Protein AF-A0A6P7HFF3-F1 (afdb_monomer_lite)

InterPro domains:
  IPR008906 HAT, C-terminal dimerisation domain [PF05699] (74-112)

Organism: NCBI:txid50390

Structure (mmCIF, N/CA/C/O backbone):
data_AF-A0A6P7HFF3-F1
#
_entry.id   AF-A0A6P7HFF3-F1
#
loop_
_atom_site.group_PDB
_atom_site.id
_atom_site.type_symbol
_atom_site.label_atom_id
_atom_site.label_alt_id
_atom_site.label_comp_id
_atom_site.label_asym_id
_atom_site.label_entity_id
_atom_site.label_seq_id
_atom_site.pdbx_PDB_ins_code
_atom_site.Cartn_x
_atom_site.Cartn_y
_atom_site.Cartn_z
_atom_site.occupancy
_atom_site.B_iso_or_equiv
_atom_site.auth_seq_id
_atom_site.auth_comp_id
_atom_site.auth_asym_id
_atom_site.auth_atom_id
_atom_site.pdbx_PDB_model_num
ATOM 1 N N . MET A 1 1 ? 31.434 -1.891 -22.980 1.00 68.31 1 MET A N 1
ATOM 2 C CA . MET A 1 1 ? 30.093 -1.485 -23.469 1.00 68.31 1 MET A CA 1
ATOM 3 C C . MET A 1 1 ? 28.985 -2.320 -22.825 1.00 68.31 1 MET A C 1
ATOM 5 O O . MET A 1 1 ? 28.133 -1.735 -22.173 1.00 68.31 1 MET A O 1
ATOM 9 N N . LEU A 1 2 ? 29.035 -3.657 -22.905 1.00 82.25 2 LEU A N 1
ATOM 10 C CA . LEU A 1 2 ? 28.043 -4.549 -22.275 1.00 82.25 2 LEU A CA 1
ATOM 11 C C . LEU A 1 2 ? 27.998 -4.462 -20.739 1.00 82.25 2 LEU A C 1
ATOM 13 O O . LEU A 1 2 ? 26.921 -4.491 -20.161 1.00 82.25 2 LEU A O 1
ATOM 17 N N . THR A 1 3 ? 29.139 -4.279 -20.072 1.00 87.94 3 THR A N 1
ATOM 18 C CA . THR A 1 3 ? 29.212 -4.081 -18.611 1.00 87.94 3 THR A CA 1
ATOM 19 C C . THR A 1 3 ? 28.518 -2.806 -18.142 1.00 87.94 3 THR A C 1
ATOM 21 O O . THR A 1 3 ? 27.825 -2.836 -17.133 1.00 87.94 3 THR A O 1
ATOM 24 N N . ARG A 1 4 ? 28.646 -1.706 -18.897 1.00 89.94 4 ARG A N 1
ATOM 25 C CA . ARG A 1 4 ? 27.924 -0.457 -18.611 1.00 89.94 4 ARG A CA 1
ATOM 26 C C . ARG A 1 4 ? 26.422 -0.652 -18.787 1.00 89.94 4 ARG A C 1
ATOM 28 O O . ARG A 1 4 ? 25.665 -0.273 -17.912 1.00 89.94 4 ARG A O 1
ATOM 35 N N . LEU A 1 5 ? 26.005 -1.278 -19.889 1.00 85.56 5 LEU A N 1
ATOM 36 C CA . LEU A 1 5 ? 24.590 -1.546 -20.148 1.00 85.56 5 LEU A CA 1
ATOM 37 C C . LEU A 1 5 ? 23.974 -2.440 -19.063 1.00 85.56 5 LEU A C 1
ATOM 39 O O . LEU A 1 5 ? 22.891 -2.143 -18.580 1.00 85.56 5 LEU A O 1
ATOM 43 N N . ARG A 1 6 ? 24.680 -3.494 -18.643 1.00 83.50 6 ARG A N 1
ATOM 44 C CA . ARG A 1 6 ? 24.253 -4.352 -17.534 1.00 83.50 6 ARG A CA 1
ATOM 45 C C . ARG A 1 6 ? 24.104 -3.564 -16.232 1.00 83.50 6 ARG A C 1
ATOM 47 O O . ARG A 1 6 ? 23.065 -3.660 -15.602 1.00 83.50 6 ARG A O 1
ATOM 54 N N . HIS A 1 7 ? 25.096 -2.750 -15.873 1.00 87.75 7 HIS A N 1
ATOM 55 C CA . HIS A 1 7 ? 25.019 -1.910 -14.678 1.00 87.75 7 HIS A CA 1
ATOM 56 C C . HIS A 1 7 ? 23.833 -0.932 -14.723 1.00 87.75 7 HIS A C 1
ATOM 58 O O . HIS A 1 7 ? 23.145 -0.759 -13.723 1.00 87.75 7 HIS A O 1
ATOM 64 N N . GLU A 1 8 ? 23.554 -0.336 -15.884 1.00 87.38 8 GLU A N 1
ATOM 65 C CA . GLU A 1 8 ? 22.375 0.515 -16.082 1.00 87.38 8 GLU A CA 1
ATOM 66 C C . GLU A 1 8 ? 21.074 -0.271 -15.878 1.00 87.38 8 GLU A C 1
ATOM 68 O O . GLU A 1 8 ? 20.189 0.205 -15.183 1.00 87.38 8 GLU A O 1
ATOM 73 N N . PHE A 1 9 ? 20.948 -1.491 -16.410 1.00 80.44 9 PHE A N 1
ATOM 74 C CA . PHE A 1 9 ? 19.768 -2.331 -16.161 1.00 80.44 9 PHE A CA 1
ATOM 75 C C . PHE A 1 9 ? 19.624 -2.729 -14.686 1.00 80.44 9 PHE A C 1
ATOM 77 O O . PHE A 1 9 ? 18.517 -2.674 -14.155 1.00 80.44 9 PHE A O 1
ATOM 84 N N . ASP A 1 10 ? 20.731 -3.069 -14.024 1.00 79.50 10 ASP A N 1
ATOM 85 C CA . ASP A 1 10 ? 20.742 -3.474 -12.615 1.00 79.50 10 ASP A CA 1
ATOM 86 C C . ASP A 1 10 ? 20.371 -2.301 -11.681 1.00 79.50 10 ASP A C 1
ATOM 88 O O . ASP A 1 10 ? 19.753 -2.499 -10.636 1.00 79.50 10 ASP A O 1
ATOM 92 N N . THR A 1 11 ? 20.721 -1.063 -12.046 1.00 85.06 11 THR A N 1
ATOM 93 C CA . THR A 1 11 ? 20.518 0.124 -11.193 1.00 85.06 11 THR A CA 1
ATOM 94 C C . THR A 1 11 ? 19.254 0.910 -11.517 1.00 85.06 11 THR A C 1
ATOM 96 O O . THR A 1 11 ? 18.599 1.404 -10.598 1.00 85.06 11 THR A O 1
ATOM 99 N N . ARG A 1 12 ? 18.858 0.997 -12.792 1.00 80.69 12 ARG A N 1
ATOM 100 C CA . ARG A 1 12 ? 17.727 1.820 -13.256 1.00 80.69 12 ARG A CA 1
ATOM 101 C C . ARG A 1 12 ? 16.389 1.430 -12.636 1.00 80.69 12 ARG A C 1
ATOM 103 O O . ARG A 1 12 ? 15.501 2.267 -12.535 1.00 80.69 12 ARG A O 1
ATOM 110 N N . PHE A 1 13 ? 16.247 0.173 -12.230 1.00 75.62 13 PHE A N 1
ATOM 111 C CA . PHE A 1 13 ? 15.020 -0.371 -11.648 1.00 75.62 13 PHE A CA 1
ATOM 112 C C . PHE A 1 13 ? 15.128 -0.633 -10.147 1.00 75.62 13 PHE A C 1
ATOM 114 O O . PHE A 1 13 ? 14.196 -1.156 -9.544 1.00 75.62 13 PHE A O 1
ATOM 121 N N . SER A 1 14 ? 16.239 -0.232 -9.525 1.00 82.12 14 SER A N 1
ATOM 122 C CA . SER A 1 14 ? 16.457 -0.419 -8.088 1.00 82.12 14 SER A CA 1
ATOM 123 C C . SER A 1 14 ? 15.425 0.310 -7.221 1.00 82.12 14 SER A C 1
ATOM 125 O O . SER A 1 14 ? 15.170 -0.107 -6.093 1.00 82.12 14 SER A O 1
ATOM 127 N N . ASP A 1 15 ? 14.776 1.348 -7.755 1.00 81.94 15 ASP A N 1
ATOM 128 C CA . ASP A 1 15 ? 13.689 2.056 -7.081 1.00 81.94 15 ASP A CA 1
ATOM 129 C C . ASP A 1 15 ? 12.430 1.194 -6.901 1.00 81.94 15 ASP A C 1
ATOM 131 O O . ASP A 1 15 ? 11.682 1.420 -5.951 1.00 81.94 15 ASP A O 1
ATOM 135 N N . PHE A 1 16 ? 12.218 0.158 -7.726 1.00 84.00 16 PHE A N 1
ATOM 136 C CA . PHE A 1 16 ? 11.103 -0.775 -7.531 1.00 84.00 16 PHE A CA 1
ATOM 137 C C . PHE A 1 16 ? 11.230 -1.565 -6.227 1.00 84.00 16 PHE A C 1
ATOM 139 O O . PHE A 1 16 ? 10.224 -1.815 -5.567 1.00 84.00 16 PHE A O 1
ATOM 146 N N . ASN A 1 17 ? 12.462 -1.847 -5.792 1.00 86.25 17 ASN A N 1
ATOM 147 C CA . ASN A 1 17 ? 12.713 -2.500 -4.507 1.00 86.25 17 ASN A CA 1
ATOM 148 C C . ASN A 1 17 ? 12.198 -1.651 -3.332 1.00 86.25 17 ASN A C 1
ATOM 150 O O . ASN A 1 17 ? 11.820 -2.188 -2.297 1.00 86.25 17 ASN A O 1
ATOM 154 N N . LYS A 1 18 ? 12.154 -0.317 -3.482 1.00 88.88 18 LYS A N 1
ATOM 155 C CA . LYS A 1 18 ? 11.681 0.599 -2.430 1.00 88.88 18 LYS A CA 1
ATOM 156 C C . LYS A 1 18 ? 10.160 0.601 -2.287 1.00 88.88 18 LYS A C 1
ATOM 158 O O . LYS A 1 18 ? 9.664 0.973 -1.231 1.00 88.88 18 LYS A O 1
ATOM 163 N N . ILE A 1 19 ? 9.428 0.214 -3.335 1.00 91.94 19 ILE A N 1
ATOM 164 C CA . ILE A 1 19 ? 7.958 0.217 -3.349 1.00 91.94 19 ILE A CA 1
ATOM 165 C C . ILE A 1 19 ? 7.352 -1.187 -3.316 1.00 91.94 19 ILE A C 1
ATOM 167 O O . ILE A 1 19 ? 6.131 -1.306 -3.282 1.00 91.94 19 ILE A O 1
ATOM 171 N N . GLU A 1 20 ? 8.172 -2.242 -3.321 1.00 92.25 20 GLU A N 1
ATOM 172 C CA . GLU A 1 20 ? 7.712 -3.633 -3.364 1.00 92.25 20 GLU A CA 1
ATOM 173 C C . GLU A 1 20 ? 6.767 -3.962 -2.202 1.00 92.25 20 GLU A C 1
ATOM 175 O O . GLU A 1 20 ? 5.661 -4.447 -2.436 1.00 92.25 20 GLU A O 1
ATOM 180 N N . ALA A 1 21 ? 7.150 -3.631 -0.965 1.00 94.94 21 ALA A N 1
ATOM 181 C CA . ALA A 1 21 ? 6.309 -3.854 0.213 1.00 94.94 21 ALA A CA 1
ATOM 182 C C . ALA A 1 21 ? 4.963 -3.115 0.105 1.00 94.94 21 ALA A C 1
ATOM 184 O O . ALA A 1 21 ? 3.903 -3.683 0.372 1.00 94.94 21 ALA A O 1
ATOM 185 N N . THR A 1 22 ? 4.988 -1.869 -0.374 1.00 96.12 22 THR A N 1
ATOM 186 C CA . THR A 1 22 ? 3.783 -1.072 -0.624 1.00 96.12 22 THR A CA 1
ATOM 187 C C . THR A 1 22 ? 2.908 -1.693 -1.713 1.00 96.12 22 THR A C 1
ATOM 189 O O . THR A 1 22 ? 1.690 -1.747 -1.568 1.00 96.12 22 THR A O 1
ATOM 192 N N . ALA A 1 23 ? 3.502 -2.203 -2.793 1.00 94.75 23 ALA A N 1
ATOM 193 C CA . ALA A 1 23 ? 2.775 -2.865 -3.873 1.00 94.75 23 ALA A CA 1
ATOM 194 C C . ALA A 1 23 ? 2.146 -4.192 -3.420 1.00 94.75 23 ALA A C 1
ATOM 196 O O . ALA A 1 23 ? 1.002 -4.484 -3.777 1.00 94.75 23 ALA A O 1
ATOM 197 N N . GLN A 1 24 ? 2.857 -4.968 -2.596 1.00 95.12 24 GLN A N 1
ATOM 198 C CA . GLN A 1 24 ? 2.331 -6.182 -1.969 1.00 95.12 24 GLN A CA 1
ATOM 199 C C . GLN A 1 24 ? 1.14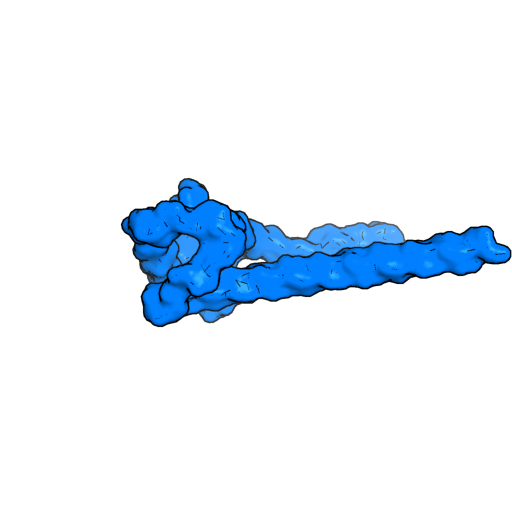2 -5.855 -1.066 1.00 95.12 24 GLN A C 1
ATOM 201 O O . GLN A 1 24 ? 0.100 -6.491 -1.194 1.00 95.12 24 GLN A O 1
ATOM 206 N N . PHE A 1 25 ? 1.247 -4.811 -0.240 1.00 96.75 25 PHE A N 1
ATOM 207 C CA . PHE A 1 25 ? 0.134 -4.337 0.579 1.00 96.75 25 PHE A CA 1
ATOM 208 C C . PHE A 1 25 ? -1.065 -3.883 -0.267 1.00 96.75 25 PHE A C 1
ATOM 210 O O . PHE A 1 25 ? -2.195 -4.270 0.010 1.00 96.75 25 PHE A O 1
ATOM 217 N N . VAL A 1 26 ? -0.843 -3.116 -1.339 1.00 96.56 26 VAL A N 1
ATOM 218 C CA . VAL A 1 26 ? -1.923 -2.682 -2.244 1.00 96.56 26 VAL A CA 1
ATOM 219 C C . VAL A 1 26 ? -2.606 -3.874 -2.920 1.00 96.56 26 VAL A C 1
ATOM 221 O O . VAL A 1 26 ? -3.821 -3.852 -3.112 1.00 96.56 26 VAL A O 1
ATOM 224 N N . SER A 1 27 ? -1.852 -4.925 -3.238 1.00 94.56 27 SER A N 1
ATOM 225 C CA . SER A 1 27 ? -2.381 -6.152 -3.846 1.00 94.56 27 SER A CA 1
ATOM 226 C C . SER A 1 27 ? -3.090 -7.055 -2.830 1.00 94.56 27 SER A C 1
ATOM 228 O O . SER A 1 27 ? -4.071 -7.714 -3.166 1.00 94.56 27 SER A O 1
ATOM 230 N N . TYR A 1 28 ? -2.617 -7.066 -1.580 1.00 95.88 28 TYR A N 1
ATOM 231 C CA . TYR A 1 28 ? -3.110 -7.913 -0.494 1.00 95.88 28 TYR A CA 1
ATOM 232 C C . TYR A 1 28 ? -3.295 -7.096 0.800 1.00 95.88 28 TYR A C 1
ATOM 234 O O . TYR A 1 28 ? -2.534 -7.263 1.755 1.00 95.88 28 TYR A O 1
ATOM 242 N N . PRO A 1 29 ? -4.341 -6.251 0.894 1.00 96.00 29 PRO A N 1
ATOM 243 C CA . PRO A 1 29 ? -4.480 -5.241 1.957 1.00 96.00 29 PRO A CA 1
ATOM 244 C C . PRO A 1 29 ? -4.591 -5.793 3.382 1.00 96.00 29 PRO A C 1
ATOM 246 O O . PRO A 1 29 ? -4.439 -5.045 4.339 1.00 96.00 29 PRO A O 1
ATOM 249 N N . TYR A 1 30 ? -4.858 -7.095 3.524 1.00 96.12 30 TYR A N 1
ATOM 250 C CA . TYR A 1 30 ? -5.007 -7.806 4.799 1.00 96.12 30 TYR A CA 1
ATOM 251 C C . TYR A 1 30 ? -3.948 -8.901 5.007 1.00 96.12 30 TYR A C 1
ATOM 253 O O . TYR A 1 30 ? -4.153 -9.808 5.817 1.00 96.12 30 TYR A O 1
ATOM 261 N N . MET A 1 31 ? -2.831 -8.857 4.271 1.00 93.88 31 MET A N 1
ATOM 262 C CA . MET A 1 31 ? -1.690 -9.726 4.566 1.00 93.88 31 MET A CA 1
ATOM 263 C C . MET A 1 31 ? -1.122 -9.416 5.963 1.00 93.88 31 MET A C 1
ATOM 265 O O . MET A 1 31 ? -1.161 -8.256 6.383 1.00 93.88 31 MET A O 1
ATOM 269 N N . PRO A 1 32 ? -0.57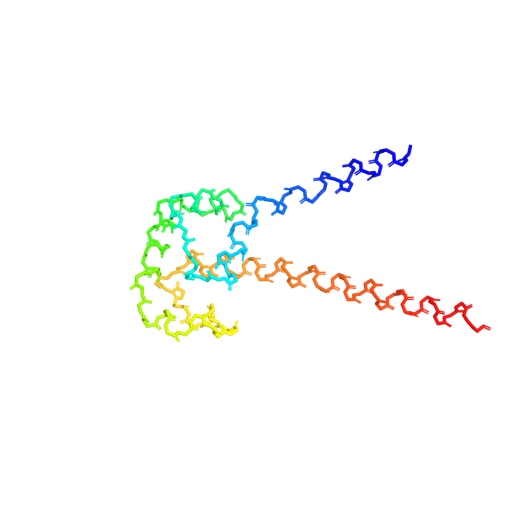7 -10.412 6.687 1.00 93.12 32 PRO A N 1
ATOM 270 C CA . PRO A 1 32 ? 0.171 -10.152 7.911 1.00 93.12 32 PRO A CA 1
ATOM 271 C C . PRO A 1 32 ? 1.326 -9.190 7.628 1.00 93.12 32 PRO A C 1
ATOM 273 O O . PRO A 1 32 ? 2.121 -9.427 6.719 1.00 93.12 32 PRO A O 1
ATOM 276 N N . LEU A 1 33 ? 1.404 -8.106 8.395 1.00 93.44 33 LEU A N 1
ATOM 277 C CA . LEU A 1 33 ? 2.407 -7.063 8.222 1.00 93.44 33 LEU A CA 1
ATOM 278 C C . LEU A 1 33 ? 2.683 -6.341 9.539 1.00 93.44 33 LEU A C 1
ATOM 280 O O . LEU A 1 33 ? 1.874 -6.391 10.466 1.00 93.44 33 LEU A O 1
ATOM 284 N N . ASP A 1 34 ? 3.812 -5.642 9.578 1.00 96.38 34 ASP A N 1
ATOM 285 C CA . ASP A 1 34 ? 4.140 -4.672 10.616 1.00 96.38 34 ASP A CA 1
ATOM 286 C C . ASP A 1 34 ? 3.805 -3.258 10.119 1.00 96.38 34 ASP A C 1
ATOM 288 O O . ASP A 1 34 ? 4.311 -2.818 9.081 1.00 96.38 34 ASP A O 1
ATOM 292 N N . ALA A 1 35 ? 2.901 -2.571 10.824 1.00 96.50 35 ALA A N 1
ATOM 293 C CA . ALA A 1 35 ? 2.377 -1.278 10.385 1.00 96.50 35 ALA A CA 1
ATOM 294 C C . ALA A 1 35 ? 3.455 -0.189 10.417 1.00 96.50 35 ALA A C 1
ATOM 296 O O . ALA A 1 35 ? 3.521 0.625 9.492 1.00 96.50 35 ALA A O 1
ATOM 297 N N . GLU A 1 36 ? 4.331 -0.225 11.426 1.00 96.69 36 GLU A N 1
ATOM 298 C CA . GLU A 1 36 ? 5.466 0.685 11.533 1.00 96.69 36 GLU A CA 1
ATOM 299 C C . GLU A 1 36 ? 6.372 0.511 10.311 1.00 96.69 36 GLU A C 1
ATOM 301 O O . GLU A 1 36 ? 6.548 1.462 9.551 1.00 96.69 36 GLU A O 1
ATOM 306 N N . SER A 1 37 ? 6.865 -0.705 10.053 1.00 96.12 37 SER A N 1
ATOM 307 C CA . SER A 1 37 ? 7.736 -1.019 8.912 1.00 96.12 37 SER A CA 1
ATOM 308 C C . SER A 1 37 ? 7.119 -0.608 7.576 1.00 96.12 37 SER A C 1
ATOM 310 O O . SER A 1 37 ? 7.782 0.046 6.768 1.00 96.12 37 SER A O 1
ATOM 312 N N . LEU A 1 38 ? 5.841 -0.930 7.342 1.00 96.88 38 LEU A N 1
ATOM 313 C CA . LEU A 1 38 ? 5.155 -0.557 6.104 1.00 96.88 38 LEU A CA 1
ATOM 314 C C . LEU A 1 38 ? 5.053 0.968 5.955 1.00 96.88 38 LEU A C 1
ATOM 316 O O . LEU A 1 38 ? 5.347 1.494 4.880 1.00 96.88 38 LEU A O 1
ATOM 320 N N . SER A 1 39 ? 4.708 1.692 7.023 1.00 97.25 39 SER A N 1
ATOM 321 C CA . SER A 1 39 ? 4.637 3.158 6.989 1.00 97.25 39 SER A CA 1
ATOM 322 C C . SER A 1 39 ? 5.982 3.800 6.609 1.00 97.25 39 SER A C 1
ATOM 324 O O . SER A 1 39 ? 5.999 4.778 5.861 1.00 97.25 39 SER A O 1
ATOM 326 N N . GLN A 1 40 ? 7.116 3.197 7.000 1.00 95.56 40 GLN A N 1
ATOM 327 C CA . GLN A 1 40 ? 8.455 3.652 6.592 1.00 95.56 40 GLN A CA 1
ATOM 328 C C . GLN A 1 40 ? 8.673 3.525 5.079 1.00 95.56 40 GLN A C 1
ATOM 330 O O . GLN A 1 40 ? 9.266 4.405 4.454 1.00 95.56 40 GLN A O 1
ATOM 335 N N . THR A 1 41 ? 8.187 2.432 4.480 1.00 94.81 41 THR A N 1
ATOM 336 C CA . THR A 1 41 ? 8.302 2.197 3.030 1.00 94.81 41 THR A CA 1
ATOM 337 C C . THR A 1 41 ? 7.386 3.104 2.205 1.00 94.81 41 THR A C 1
ATOM 339 O O . THR A 1 41 ? 7.651 3.340 1.028 1.00 94.81 41 THR A O 1
ATOM 342 N N . ILE A 1 42 ? 6.329 3.653 2.815 1.00 96.56 42 ILE A N 1
ATOM 343 C CA . ILE A 1 42 ? 5.389 4.575 2.164 1.00 96.56 42 ILE A CA 1
ATOM 344 C C . ILE A 1 42 ? 5.877 6.031 2.244 1.00 96.56 42 ILE A C 1
ATOM 346 O O . ILE A 1 42 ? 5.742 6.776 1.275 1.00 96.56 42 ILE A O 1
ATOM 350 N N . GLU A 1 43 ? 6.480 6.432 3.362 1.00 95.50 43 GLU A N 1
ATOM 351 C CA . GLU A 1 43 ? 6.846 7.821 3.669 1.00 95.50 43 GLU A CA 1
ATOM 352 C C . GLU A 1 43 ? 7.594 8.532 2.527 1.00 95.50 43 GLU A C 1
ATOM 354 O O . GLU A 1 43 ? 7.087 9.490 1.941 1.00 95.50 43 GLU A O 1
ATOM 359 N N . GLN A 1 44 ? 8.786 8.049 2.165 1.00 92.56 44 GLN A N 1
ATOM 360 C CA . GLN A 1 44 ? 9.633 8.726 1.176 1.00 92.56 44 GLN A CA 1
ATOM 361 C C . GLN A 1 44 ? 9.103 8.610 -0.264 1.00 92.56 44 GLN A C 1
ATOM 363 O O . GLN A 1 44 ? 8.994 9.645 -0.927 1.00 92.56 44 GLN A O 1
ATOM 368 N N . PRO A 1 45 ? 8.736 7.418 -0.784 1.00 91.88 45 PRO A N 1
ATOM 369 C CA . PRO A 1 45 ? 8.328 7.297 -2.185 1.00 91.88 45 PRO A CA 1
ATOM 370 C C . PRO A 1 45 ? 6.996 7.989 -2.495 1.00 91.88 45 PRO A C 1
ATOM 372 O O . PRO A 1 45 ? 6.756 8.359 -3.644 1.00 91.88 45 PRO A O 1
ATOM 375 N N . PHE A 1 46 ? 6.131 8.171 -1.491 1.00 94.25 46 PHE A N 1
ATOM 376 C CA . PHE A 1 46 ? 4.796 8.739 -1.681 1.00 94.25 46 PHE A CA 1
ATOM 377 C C . PHE A 1 46 ? 4.627 10.132 -1.064 1.00 94.25 46 PHE A C 1
ATOM 379 O O . PHE A 1 46 ? 3.632 10.782 -1.389 1.00 94.25 46 PHE A O 1
ATOM 386 N N . SER A 1 47 ? 5.610 10.613 -0.288 1.00 95.69 47 SER A N 1
ATOM 387 C CA . SER A 1 47 ? 5.577 11.894 0.438 1.00 95.69 47 SER A CA 1
ATO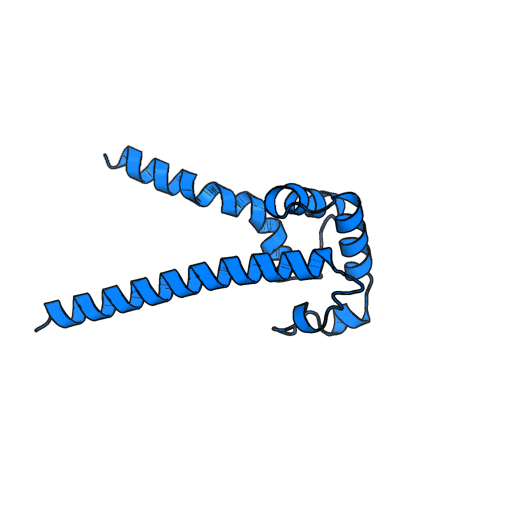M 388 C C . SER A 1 47 ? 4.401 11.989 1.415 1.00 95.69 47 SER A C 1
ATOM 390 O O . SER A 1 47 ? 3.707 13.001 1.462 1.00 95.69 47 SER A O 1
ATOM 392 N N . GLU A 1 48 ? 4.168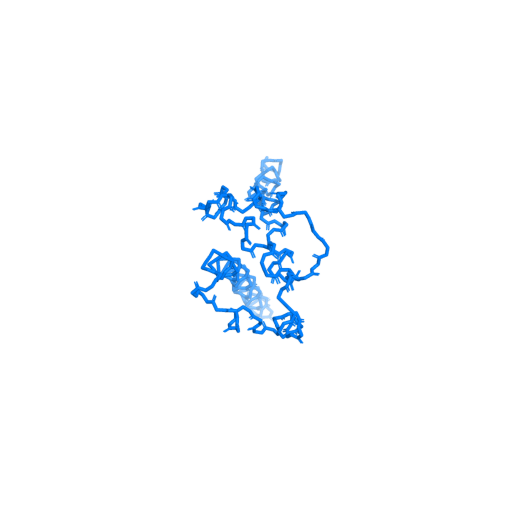 10.912 2.165 1.00 96.94 48 GLU A N 1
ATOM 393 C CA . GLU A 1 48 ? 3.061 10.791 3.121 1.00 96.94 48 GLU A CA 1
ATOM 394 C C . GLU A 1 48 ? 3.585 10.806 4.567 1.00 96.94 48 GLU A C 1
ATOM 396 O O . GLU A 1 48 ? 4.714 10.397 4.842 1.00 96.94 48 GLU A O 1
ATOM 401 N N . SER A 1 49 ? 2.759 11.269 5.507 1.00 97.56 49 SER A N 1
ATOM 402 C CA . SER A 1 49 ? 3.105 11.336 6.933 1.00 97.56 49 SER A CA 1
ATOM 403 C C . SER A 1 49 ? 3.185 9.934 7.540 1.00 97.56 49 SER A C 1
ATOM 405 O O . SER A 1 49 ? 2.194 9.201 7.535 1.00 97.56 49 SER A O 1
ATOM 407 N N . ARG A 1 50 ? 4.344 9.547 8.094 1.00 97.31 50 ARG A N 1
ATOM 408 C CA . ARG A 1 50 ? 4.535 8.211 8.686 1.00 97.31 50 ARG A CA 1
ATOM 409 C C . ARG A 1 50 ? 3.520 7.902 9.805 1.00 97.31 50 ARG A C 1
ATOM 411 O O . ARG A 1 50 ? 2.852 6.876 9.685 1.00 97.31 50 ARG A O 1
ATOM 418 N N . PRO A 1 51 ? 3.327 8.750 10.840 1.00 97.94 51 PRO A N 1
ATOM 419 C CA . PRO A 1 51 ? 2.396 8.433 11.928 1.00 97.94 51 PRO A CA 1
ATOM 420 C C . PRO A 1 51 ? 0.938 8.318 11.466 1.00 97.94 51 PRO A C 1
ATOM 422 O O . PRO A 1 51 ? 0.195 7.461 11.937 1.00 97.94 51 PRO A O 1
ATOM 425 N N . GLU A 1 52 ? 0.519 9.165 10.522 1.00 98.31 52 GLU A N 1
ATOM 426 C CA . GLU A 1 52 ? -0.838 9.120 9.961 1.00 98.31 52 GLU A CA 1
ATOM 427 C C . GLU A 1 52 ? -1.035 7.874 9.091 1.00 98.31 52 GLU A C 1
ATOM 429 O O . GLU A 1 52 ? -2.075 7.221 9.168 1.00 98.31 52 GLU A O 1
ATOM 434 N N . THR A 1 53 ? -0.011 7.501 8.319 1.00 98.38 53 THR A N 1
ATOM 435 C CA . THR A 1 53 ? -0.011 6.277 7.510 1.00 98.38 53 THR A CA 1
ATOM 436 C C . THR A 1 53 ? -0.137 5.041 8.395 1.00 98.38 53 THR A C 1
ATOM 438 O O . THR A 1 53 ? -0.971 4.180 8.127 1.00 98.38 53 THR A O 1
ATOM 441 N N . GLU A 1 54 ? 0.657 4.948 9.466 1.00 98.31 54 GLU A N 1
ATOM 442 C CA . GLU A 1 54 ? 0.595 3.835 10.418 1.00 98.31 54 GLU A CA 1
ATOM 443 C C . GLU A 1 54 ? -0.798 3.721 11.053 1.00 98.31 54 GLU A C 1
ATOM 445 O O . GLU A 1 54 ? -1.381 2.633 11.095 1.00 98.31 54 GLU A O 1
ATOM 450 N N . LEU A 1 55 ? -1.381 4.853 11.463 1.00 98.50 55 LEU A N 1
ATOM 451 C CA . LEU A 1 55 ? -2.734 4.897 12.009 1.00 98.50 55 LEU A CA 1
ATOM 452 C C . LEU A 1 55 ? -3.780 4.406 10.998 1.00 98.50 55 LEU A C 1
ATOM 454 O O . LEU A 1 55 ? -4.658 3.617 11.364 1.00 98.50 55 LEU A O 1
ATOM 458 N N . GLU A 1 56 ? -3.700 4.830 9.732 1.00 98.62 56 GLU A N 1
ATOM 459 C CA . GLU A 1 56 ? -4.594 4.333 8.682 1.00 98.62 56 GLU A CA 1
ATOM 460 C C . GLU A 1 56 ? -4.417 2.827 8.444 1.00 98.62 56 GLU A C 1
ATOM 462 O O . GLU A 1 56 ? -5.423 2.122 8.329 1.00 98.62 56 GLU A O 1
ATOM 467 N N . ILE A 1 57 ? -3.178 2.314 8.421 1.00 98.38 57 ILE A N 1
ATOM 468 C CA . ILE A 1 57 ? -2.882 0.880 8.245 1.00 98.38 57 ILE A CA 1
ATOM 469 C C . ILE A 1 57 ? -3.541 0.072 9.362 1.00 98.38 57 ILE A C 1
ATOM 471 O O . ILE A 1 57 ? -4.299 -0.860 9.085 1.00 98.38 57 ILE A O 1
ATOM 475 N N . VAL A 1 58 ? -3.306 0.445 10.622 1.00 98.06 58 VAL A N 1
ATOM 476 C CA . VAL A 1 58 ? -3.889 -0.245 11.783 1.00 98.06 58 VAL A CA 1
ATOM 477 C C . VAL A 1 58 ? -5.416 -0.164 11.749 1.00 98.06 58 VAL A C 1
ATOM 479 O O . VAL A 1 58 ? -6.102 -1.156 12.008 1.00 98.06 58 VAL A O 1
ATOM 482 N N . THR A 1 59 ? -5.969 0.993 11.383 1.00 98.12 59 THR A N 1
ATOM 483 C CA . THR A 1 59 ? -7.422 1.184 11.280 1.00 98.12 59 THR A CA 1
ATOM 484 C C . THR A 1 59 ? -8.031 0.324 10.169 1.00 98.12 59 THR A C 1
ATOM 486 O O . THR A 1 59 ? -9.117 -0.225 10.349 1.00 98.12 59 THR A O 1
ATOM 4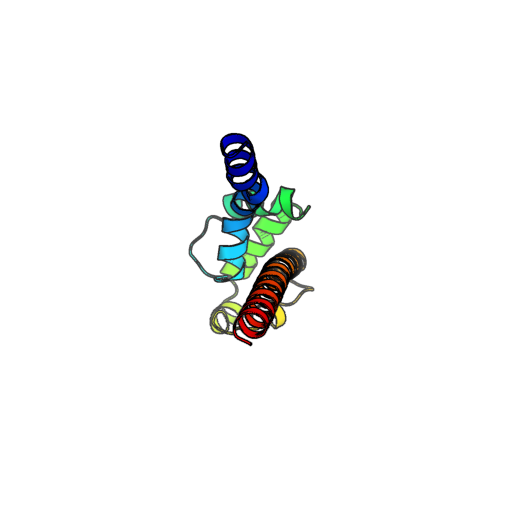89 N N . LEU A 1 60 ? -7.356 0.181 9.024 1.00 98.19 60 LEU A N 1
ATOM 490 C CA . LEU A 1 60 ? -7.804 -0.659 7.910 1.00 98.19 60 LEU A CA 1
ATOM 491 C C . LEU A 1 60 ? -7.747 -2.149 8.277 1.00 98.19 60 LEU A C 1
ATOM 493 O O . LEU A 1 60 ? -8.721 -2.869 8.056 1.00 98.19 60 LEU A O 1
ATOM 497 N N . GLN A 1 61 ? -6.645 -2.597 8.890 1.00 96.56 61 GLN A N 1
ATOM 498 C CA . GLN A 1 61 ? -6.432 -3.990 9.315 1.00 96.56 61 GLN A CA 1
ATOM 499 C C . GLN A 1 61 ? -7.515 -4.484 10.285 1.00 96.56 61 GLN A C 1
ATOM 501 O O . GLN A 1 61 ? -7.897 -5.657 10.253 1.00 96.56 61 GLN A O 1
ATOM 506 N N . ASN A 1 62 ? -8.051 -3.579 11.108 1.00 96.31 62 ASN A N 1
ATOM 507 C CA . ASN A 1 62 ? -9.127 -3.865 12.056 1.00 96.31 62 ASN A CA 1
ATOM 508 C C . ASN A 1 62 ? -10.544 -3.641 11.486 1.00 96.31 62 ASN A C 1
ATOM 510 O O . ASN A 1 62 ? -11.530 -3.934 12.164 1.00 96.31 62 ASN A O 1
ATOM 514 N N . ASP A 1 63 ? -10.687 -3.157 10.247 1.00 97.69 63 ASP A N 1
ATOM 515 C CA . ASP A 1 63 ? -11.993 -2.951 9.614 1.00 97.69 63 ASP A CA 1
ATOM 516 C C . ASP A 1 63 ? -12.529 -4.269 9.026 1.00 97.69 63 ASP A C 1
ATOM 518 O O . ASP A 1 63 ? -12.178 -4.687 7.921 1.00 97.69 63 ASP A O 1
ATOM 522 N N . LEU A 1 64 ? -13.400 -4.946 9.781 1.00 96.31 64 LEU A N 1
ATOM 523 C CA . LEU A 1 64 ? -13.989 -6.230 9.380 1.00 96.31 64 LEU A CA 1
ATOM 524 C C . LEU A 1 64 ? -14.903 -6.121 8.151 1.00 96.31 64 LEU A C 1
ATOM 526 O O . LEU A 1 64 ? -15.029 -7.085 7.393 1.00 96.31 64 LEU A O 1
ATOM 530 N N . CYS A 1 65 ? -15.535 -4.962 7.940 1.00 97.00 65 CYS A N 1
ATOM 531 C CA . CYS A 1 65 ? -16.412 -4.752 6.792 1.00 97.00 65 CYS A CA 1
ATOM 532 C C . CYS A 1 65 ? -15.583 -4.711 5.510 1.00 97.00 65 CYS A C 1
ATOM 534 O O . CYS A 1 65 ? -15.881 -5.436 4.560 1.00 97.00 65 CYS A O 1
ATOM 536 N N . LEU A 1 66 ? -14.498 -3.936 5.509 1.00 97.88 66 LEU A N 1
ATOM 537 C CA . LEU A 1 66 ? -13.560 -3.898 4.389 1.00 97.88 66 LEU A CA 1
ATOM 538 C C . LEU A 1 66 ? -12.838 -5.242 4.206 1.00 97.88 66 LEU A C 1
ATOM 540 O O . LEU A 1 66 ? -12.697 -5.705 3.074 1.00 97.88 66 LEU A O 1
ATOM 544 N N . LYS A 1 67 ? -12.507 -5.951 5.293 1.00 97.25 67 LYS A N 1
ATOM 545 C CA . LYS A 1 67 ? -11.905 -7.293 5.223 1.00 97.25 67 LYS A CA 1
ATOM 546 C C . LYS A 1 67 ? -12.776 -8.293 4.470 1.00 97.25 67 LYS A C 1
ATOM 548 O O . LYS A 1 67 ? -12.260 -9.088 3.688 1.00 97.25 67 LYS A O 1
ATOM 553 N N . SER A 1 68 ? -14.096 -8.228 4.654 1.00 96.94 68 SER A N 1
ATOM 554 C CA . SER A 1 68 ? -15.043 -9.115 3.963 1.00 96.94 68 SER A CA 1
ATOM 555 C C . SER A 1 68 ? -15.042 -8.954 2.435 1.00 96.94 68 SER A C 1
ATOM 557 O O . SER A 1 68 ? -15.443 -9.869 1.718 1.00 96.94 68 SER A O 1
ATOM 559 N N . VAL A 1 69 ? -14.563 -7.812 1.928 1.00 96.94 69 VAL A N 1
ATOM 560 C CA . VAL A 1 69 ? -14.500 -7.492 0.495 1.00 96.94 69 VAL A CA 1
ATOM 561 C C . VAL A 1 69 ? -13.069 -7.382 -0.039 1.00 96.94 69 VAL A C 1
ATOM 563 O O . VAL A 1 69 ? -12.887 -6.984 -1.187 1.00 96.94 69 VAL A O 1
ATOM 566 N N . ALA A 1 70 ? -12.062 -7.773 0.748 1.00 94.62 70 ALA A N 1
ATOM 567 C CA . ALA A 1 70 ? -10.642 -7.665 0.397 1.00 94.62 70 ALA A CA 1
ATOM 568 C C . ALA A 1 70 ? -10.251 -8.406 -0.893 1.00 94.62 70 ALA A C 1
ATOM 570 O O . ALA A 1 70 ? -9.310 -8.007 -1.566 1.00 94.62 70 ALA A O 1
ATOM 571 N N . GLY A 1 71 ? -10.976 -9.472 -1.247 1.00 92.81 71 GLY A N 1
ATOM 572 C CA . GLY A 1 71 ? -10.732 -10.249 -2.467 1.00 92.81 71 GLY A CA 1
ATOM 573 C C . GLY A 1 71 ? -11.326 -9.648 -3.744 1.00 92.81 71 GLY A C 1
ATOM 574 O O . GLY A 1 71 ? -11.224 -10.267 -4.799 1.00 92.81 71 GLY A O 1
ATOM 575 N N . LYS A 1 72 ? -11.998 -8.492 -3.675 1.00 94.56 72 LYS A N 1
ATOM 576 C CA . LYS A 1 72 ? -12.552 -7.841 -4.868 1.00 94.56 72 LYS A CA 1
ATOM 577 C C . LYS A 1 72 ? -11.461 -7.077 -5.611 1.00 94.56 72 LYS A C 1
ATOM 579 O O . LYS A 1 72 ? -10.757 -6.274 -5.010 1.00 94.56 72 LYS A O 1
ATOM 584 N N . GLU A 1 73 ? -11.404 -7.237 -6.932 1.00 90.19 73 GLU A N 1
ATOM 585 C CA . GLU A 1 73 ? -10.439 -6.531 -7.795 1.00 90.19 73 GLU A CA 1
ATOM 586 C C . GLU A 1 73 ? -10.516 -5.003 -7.649 1.00 90.19 73 GLU A C 1
ATOM 588 O O . GLU A 1 73 ? -9.510 -4.307 -7.728 1.00 90.19 73 GLU A O 1
ATOM 593 N N . ASN A 1 74 ? -11.708 -4.468 -7.374 1.00 93.25 74 ASN A N 1
ATOM 594 C CA . ASN A 1 74 ? -11.940 -3.043 -7.162 1.00 93.25 74 ASN A CA 1
ATOM 595 C C . ASN A 1 74 ? -11.935 -2.632 -5.678 1.00 93.25 74 ASN A C 1
ATOM 597 O O . ASN A 1 74 ? -12.571 -1.636 -5.331 1.00 93.25 74 ASN A O 1
ATOM 601 N N . PHE A 1 75 ? -11.255 -3.378 -4.797 1.00 97.75 75 PHE A N 1
ATOM 602 C CA . PHE A 1 75 ? -11.215 -3.123 -3.351 1.00 97.75 75 PHE A CA 1
ATOM 603 C C . PHE A 1 75 ? -10.977 -1.644 -3.016 1.00 97.75 75 PHE A C 1
ATOM 605 O O . PHE A 1 75 ? -11.767 -1.040 -2.294 1.00 97.75 75 PHE A O 1
ATOM 612 N N . TRP A 1 76 ? -9.953 -1.027 -3.611 1.00 97.69 76 TRP A N 1
ATOM 613 C CA . TRP A 1 76 ? -9.588 0.368 -3.345 1.00 97.69 76 TRP A CA 1
ATOM 614 C C . TRP A 1 76 ? -10.639 1.394 -3.799 1.00 97.69 76 TRP A C 1
ATOM 616 O O . TRP A 1 76 ? -10.644 2.511 -3.292 1.00 97.69 76 TRP A O 1
ATOM 626 N N . CYS A 1 77 ? -11.575 1.024 -4.682 1.00 96.44 77 CYS A N 1
ATOM 627 C CA . CYS A 1 77 ? -12.737 1.855 -5.020 1.00 96.44 77 CYS A CA 1
ATOM 628 C C . CYS A 1 77 ? -13.838 1.811 -3.946 1.00 96.44 77 CYS A C 1
ATOM 630 O O . CYS A 1 77 ? -14.714 2.673 -3.933 1.00 96.44 77 CYS A O 1
ATOM 632 N N . LEU A 1 78 ? -13.823 0.798 -3.077 1.00 97.00 78 LEU A N 1
ATOM 633 C CA . LEU A 1 78 ? -14.775 0.620 -1.976 1.00 97.00 78 LEU A CA 1
ATOM 634 C C . LEU A 1 78 ? -14.270 1.250 -0.670 1.00 97.00 78 LEU A C 1
ATOM 636 O O . LEU A 1 78 ? -15.062 1.525 0.231 1.00 97.00 78 LEU A O 1
ATOM 640 N N . VAL A 1 79 ? -12.960 1.482 -0.561 1.00 98.06 79 VAL A N 1
ATOM 641 C CA . VAL A 1 79 ? -12.339 2.140 0.591 1.00 98.06 79 VAL A CA 1
ATOM 642 C C . VAL A 1 79 ? -12.671 3.635 0.567 1.00 98.06 79 VAL A C 1
ATOM 644 O O . VAL A 1 79 ? -12.427 4.336 -0.414 1.00 98.06 79 VAL A O 1
ATOM 647 N N . SER A 1 80 ? -13.228 4.150 1.665 1.00 97.69 80 SER A N 1
ATOM 648 C CA . SER A 1 80 ? -13.580 5.570 1.767 1.00 97.69 80 SER A CA 1
ATOM 649 C C . SER A 1 80 ? -12.329 6.446 1.770 1.00 97.69 80 SER A C 1
ATOM 651 O O . SER A 1 80 ? -11.582 6.455 2.746 1.00 97.69 80 SER A O 1
ATOM 653 N N . LYS A 1 81 ? -12.158 7.268 0.729 1.00 97.50 81 LYS A N 1
ATOM 654 C CA . LYS A 1 81 ? -11.087 8.276 0.655 1.00 97.50 81 LYS A CA 1
ATOM 655 C C . LYS A 1 81 ? -11.164 9.323 1.773 1.00 97.50 81 LYS A C 1
ATOM 657 O O . LYS A 1 81 ? -10.160 9.937 2.096 1.00 97.50 81 LYS A O 1
ATOM 662 N N . GLN A 1 82 ? -12.339 9.538 2.367 1.00 97.69 82 GLN A N 1
ATOM 663 C CA . GLN A 1 82 ? -12.469 10.440 3.513 1.00 97.69 82 GLN A CA 1
ATOM 664 C C . GLN A 1 82 ? -11.891 9.819 4.793 1.00 97.69 82 GLN A C 1
ATOM 666 O O . GLN A 1 82 ? -11.340 10.539 5.616 1.00 97.69 82 GLN A O 1
ATOM 671 N N . LYS A 1 83 ? -12.036 8.498 4.963 1.00 97.50 83 LYS A N 1
ATOM 672 C CA . LYS A 1 83 ? -11.561 7.765 6.148 1.00 97.50 83 LYS A CA 1
ATOM 673 C C . LYS A 1 83 ? -10.104 7.310 6.009 1.00 97.50 83 LYS A C 1
ATOM 675 O O . LYS A 1 83 ? -9.410 7.246 7.013 1.00 97.50 83 LYS A O 1
ATOM 680 N N . TYR A 1 84 ? -9.675 7.002 4.786 1.00 98.44 84 TYR A N 1
ATOM 681 C CA . TYR A 1 84 ? -8.336 6.502 4.461 1.00 98.44 84 TYR A CA 1
ATOM 682 C C . TYR A 1 84 ? -7.693 7.305 3.312 1.00 98.44 84 TYR A C 1
ATOM 684 O O . TYR A 1 84 ? -7.429 6.748 2.236 1.00 98.44 84 TYR A O 1
ATOM 692 N N . PRO A 1 85 ? -7.551 8.637 3.448 1.00 98.25 85 PRO A N 1
ATOM 693 C CA . PRO A 1 85 ? -7.022 9.481 2.382 1.00 98.25 85 PRO A CA 1
ATOM 694 C C . PRO A 1 85 ? -5.625 9.060 1.919 1.00 98.25 85 PRO A C 1
ATOM 696 O O . PRO A 1 85 ? -5.382 9.075 0.708 1.00 98.25 85 PRO A O 1
ATOM 699 N N . ILE A 1 86 ? -4.741 8.653 2.835 1.00 98.62 86 ILE A N 1
ATOM 700 C CA . ILE A 1 86 ? -3.365 8.272 2.507 1.00 98.62 86 ILE A CA 1
ATOM 701 C C . ILE A 1 86 ? -3.356 6.941 1.758 1.00 98.62 86 ILE A C 1
ATOM 703 O O . ILE A 1 86 ? -2.831 6.863 0.646 1.00 98.62 86 ILE A O 1
ATOM 707 N N . LEU A 1 87 ? -3.980 5.896 2.308 1.00 98.44 87 LEU A N 1
ATOM 708 C CA . LEU A 1 87 ? -3.917 4.559 1.707 1.00 98.44 87 LEU A CA 1
ATOM 709 C C . LEU A 1 87 ? -4.597 4.503 0.337 1.00 98.44 87 LEU A C 1
ATOM 711 O O . LEU A 1 87 ? -4.074 3.869 -0.579 1.00 98.44 87 LEU A O 1
ATOM 715 N N . VAL A 1 88 ? -5.708 5.224 0.147 1.00 98.31 88 VAL A N 1
ATOM 716 C CA . VAL A 1 88 ? -6.352 5.338 -1.173 1.00 98.31 88 VAL A CA 1
ATOM 717 C C . VAL A 1 88 ? -5.449 6.074 -2.171 1.00 98.31 88 VAL A C 1
ATOM 719 O O . VAL A 1 88 ? -5.378 5.686 -3.342 1.00 98.31 88 VAL A O 1
ATOM 722 N N . ASN A 1 89 ? -4.734 7.117 -1.737 1.00 98.06 89 ASN A N 1
ATOM 723 C CA . ASN A 1 89 ? -3.786 7.836 -2.590 1.00 98.06 89 ASN A CA 1
ATOM 724 C C . ASN A 1 89 ? -2.599 6.950 -2.994 1.00 98.06 89 ASN A C 1
ATOM 726 O O . ASN A 1 89 ? -2.251 6.877 -4.174 1.00 98.06 89 ASN A O 1
ATOM 730 N N . VAL A 1 90 ? -2.018 6.227 -2.034 1.00 97.88 90 VAL A N 1
ATOM 731 C CA . VAL A 1 90 ? -0.915 5.281 -2.254 1.00 97.88 90 VAL A CA 1
ATOM 732 C C . VAL A 1 90 ? -1.334 4.165 -3.208 1.00 97.88 90 VAL A C 1
ATOM 734 O O . VAL A 1 90 ? -0.643 3.916 -4.197 1.00 97.88 90 VAL A O 1
ATOM 737 N N . ALA A 1 91 ? -2.499 3.551 -2.989 1.00 97.38 91 ALA A N 1
ATOM 738 C CA . ALA A 1 91 ? -3.035 2.522 -3.875 1.00 97.38 91 ALA A CA 1
ATOM 739 C C . ALA A 1 91 ? -3.251 3.033 -5.305 1.00 97.38 91 ALA A C 1
ATOM 741 O O . ALA A 1 91 ? -2.931 2.339 -6.272 1.00 97.38 91 ALA A O 1
ATOM 742 N N . SER A 1 92 ? -3.727 4.273 -5.450 1.00 95.31 92 SER A N 1
ATOM 743 C CA . SER A 1 92 ? -3.898 4.916 -6.758 1.00 95.31 92 SER A CA 1
ATOM 744 C C . SER A 1 92 ? -2.555 5.140 -7.461 1.00 95.31 92 SER A C 1
ATOM 746 O O . SER A 1 92 ? -2.421 4.825 -8.644 1.00 95.31 92 SER A O 1
ATOM 748 N N . LYS A 1 93 ? -1.539 5.633 -6.737 1.00 94.94 93 LYS A N 1
ATOM 749 C CA . LYS A 1 93 ? -0.181 5.850 -7.266 1.00 94.94 93 LYS A CA 1
ATOM 750 C C . LYS A 1 93 ? 0.476 4.524 -7.688 1.00 94.94 93 LYS A C 1
ATOM 752 O O . LYS A 1 93 ? 1.012 4.447 -8.791 1.00 94.94 93 LYS A O 1
ATOM 757 N N . ILE A 1 94 ? 0.371 3.468 -6.873 1.00 94.25 94 ILE A N 1
ATOM 758 C CA . ILE A 1 94 ? 0.843 2.113 -7.223 1.00 94.25 94 ILE A CA 1
ATOM 759 C C . ILE A 1 94 ? 0.120 1.574 -8.463 1.00 94.25 94 ILE A C 1
ATOM 761 O O . ILE A 1 94 ? 0.765 1.085 -9.389 1.00 94.25 94 ILE A O 1
ATOM 765 N N . SER A 1 95 ? -1.207 1.703 -8.521 1.00 90.75 95 SER A N 1
ATOM 766 C CA . SER A 1 95 ? -1.994 1.222 -9.663 1.00 90.75 95 SER A CA 1
ATOM 767 C C . SER A 1 95 ? -1.604 1.935 -10.963 1.00 90.75 95 SER A C 1
ATOM 769 O O . SER A 1 95 ? -1.489 1.299 -12.009 1.00 90.75 95 SER A O 1
ATOM 771 N N . ALA A 1 96 ? -1.335 3.244 -10.904 1.00 89.31 96 ALA A N 1
ATOM 772 C CA . ALA A 1 96 ? -0.858 4.014 -12.051 1.00 89.31 96 ALA A CA 1
ATOM 773 C C . ALA A 1 96 ? 0.546 3.579 -12.514 1.00 89.31 96 ALA A C 1
ATOM 775 O O . ALA A 1 96 ? 0.782 3.465 -13.719 1.00 89.31 96 ALA A O 1
ATOM 776 N N . LEU A 1 97 ? 1.456 3.288 -11.575 1.00 85.19 97 LEU A N 1
ATOM 777 C CA . LEU A 1 97 ? 2.789 2.753 -11.876 1.00 85.19 97 LEU A CA 1
ATOM 778 C C . LEU A 1 97 ? 2.686 1.420 -12.632 1.00 85.19 97 LEU A C 1
ATOM 780 O O . LEU A 1 97 ? 3.233 1.307 -13.729 1.00 85.19 97 LEU A O 1
ATOM 784 N N . LEU A 1 98 ? 1.916 0.462 -12.106 1.00 75.12 98 LEU A N 1
ATOM 785 C CA . LEU A 1 98 ? 1.720 -0.858 -12.724 1.00 75.12 98 LEU A CA 1
ATOM 786 C C . LEU A 1 98 ? 0.985 -0.785 -14.073 1.00 75.12 98 LEU A C 1
ATOM 788 O O . LEU A 1 98 ? 1.302 -1.517 -15.011 1.00 75.12 98 LEU A O 1
ATOM 792 N N . GLY A 1 99 ? 0.022 0.130 -14.207 1.00 76.00 99 GLY A N 1
ATOM 793 C CA . GLY A 1 99 ? -0.660 0.367 -15.479 1.00 76.00 99 GLY A CA 1
ATOM 794 C C . GLY A 1 99 ? 0.287 0.907 -16.553 1.00 76.00 99 GLY A C 1
ATOM 795 O O . GLY A 1 99 ? 0.234 0.477 -17.706 1.00 76.00 99 GLY A O 1
ATOM 796 N N . SER A 1 100 ? 1.194 1.815 -16.183 1.00 74.00 100 SER A N 1
ATOM 797 C CA . SER A 1 100 ? 2.162 2.389 -17.122 1.00 74.00 100 SER A CA 1
ATOM 798 C C . SER A 1 100 ? 3.171 1.354 -17.629 1.00 74.00 100 SER A C 1
ATOM 800 O O . SER A 1 100 ? 3.466 1.337 -18.827 1.00 74.00 100 SER A O 1
ATOM 802 N N . THR A 1 101 ? 3.639 0.443 -16.766 1.00 73.69 101 THR A N 1
ATOM 803 C CA . THR A 1 101 ? 4.532 -0.650 -17.175 1.00 73.69 101 THR A CA 1
ATOM 804 C C . THR A 1 101 ? 3.814 -1.624 -18.101 1.00 73.69 101 THR A C 1
ATOM 806 O O . THR A 1 101 ? 4.342 -1.924 -19.170 1.00 73.69 101 THR A O 1
ATOM 809 N N . TYR A 1 102 ? 2.574 -2.015 -17.780 1.00 74.19 102 TYR A N 1
ATOM 810 C CA . TYR A 1 102 ? 1.770 -2.881 -18.649 1.00 74.19 102 TYR A CA 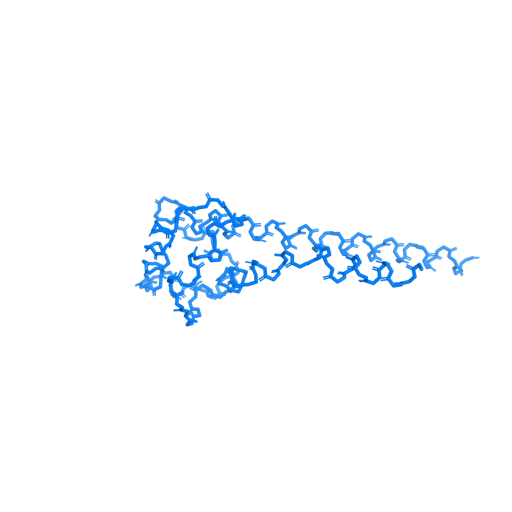1
ATOM 811 C C . TYR A 1 102 ? 1.544 -2.274 -20.045 1.00 74.19 102 TYR A C 1
ATOM 813 O O . TYR A 1 102 ? 1.684 -2.958 -21.063 1.00 74.19 102 TYR A O 1
ATOM 821 N N . LEU A 1 103 ? 1.228 -0.976 -20.122 1.00 71.12 103 LEU A N 1
ATOM 822 C CA . LEU A 1 103 ? 1.063 -0.276 -21.401 1.00 71.12 103 LEU A CA 1
ATOM 823 C C . LEU A 1 103 ? 2.374 -0.227 -22.199 1.00 71.12 103 LEU A C 1
ATOM 825 O O . LEU A 1 103 ? 2.366 -0.446 -23.415 1.00 71.12 103 LEU A O 1
ATOM 829 N N . CYS A 1 104 ? 3.506 0.013 -21.533 1.00 74.69 104 CYS A N 1
ATOM 830 C CA . CYS A 1 104 ? 4.819 -0.043 -22.175 1.00 74.69 104 CYS A CA 1
ATOM 831 C C . CYS A 1 104 ? 5.107 -1.450 -22.725 1.00 74.69 104 CYS A C 1
ATOM 833 O O . CYS A 1 104 ? 5.447 -1.598 -23.896 1.00 74.69 104 CYS A O 1
ATOM 835 N N . GLU A 1 105 ? 4.914 -2.500 -21.929 1.00 78.56 105 GLU A N 1
ATOM 836 C CA . GLU A 1 105 ? 5.136 -3.888 -22.357 1.00 78.56 105 GLU A CA 1
ATOM 837 C C . GLU A 1 105 ? 4.233 -4.291 -23.529 1.00 78.56 105 GLU A C 1
ATOM 839 O O . GLU A 1 105 ? 4.692 -4.905 -24.499 1.00 78.56 105 GLU A O 1
ATOM 844 N N . SER A 1 106 ? 2.962 -3.887 -23.483 1.00 80.62 106 SER A N 1
ATOM 845 C CA . SER A 1 106 ? 1.986 -4.145 -24.545 1.00 80.62 106 SER A CA 1
ATOM 846 C C . SER A 1 106 ? 2.380 -3.454 -25.853 1.00 80.62 106 SER A C 1
ATOM 848 O O . SER A 1 106 ? 2.351 -4.063 -26.923 1.00 80.62 106 SER A O 1
ATOM 850 N N . THR A 1 107 ? 2.805 -2.189 -25.789 1.00 78.38 107 THR A N 1
ATOM 851 C CA . THR A 1 107 ? 3.244 -1.437 -26.976 1.00 78.38 107 THR A CA 1
ATOM 852 C C . THR A 1 107 ? 4.541 -1.991 -27.569 1.00 78.38 107 THR A C 1
ATOM 854 O O . THR A 1 107 ? 4.621 -2.156 -28.788 1.00 78.38 107 THR A O 1
ATOM 857 N N . PHE A 1 108 ? 5.525 -2.367 -26.743 1.00 81.38 108 PHE A N 1
ATOM 858 C CA . PHE A 1 108 ? 6.738 -3.053 -27.208 1.00 81.38 108 PHE A CA 1
ATOM 859 C C . PHE A 1 108 ? 6.438 -4.408 -27.854 1.00 81.38 108 PHE A C 1
ATOM 861 O O . PHE A 1 108 ? 6.999 -4.728 -28.906 1.00 81.38 108 PHE A O 1
ATOM 868 N N . SER A 1 109 ? 5.521 -5.182 -27.273 1.00 85.81 109 SER A N 1
ATOM 869 C CA . SER A 1 109 ? 5.080 -6.462 -27.834 1.00 85.81 109 SER A CA 1
ATOM 870 C C . SER A 1 109 ? 4.414 -6.278 -29.200 1.00 85.81 109 SER A C 1
ATOM 872 O O . SER A 1 109 ? 4.752 -6.986 -30.151 1.00 85.81 109 SER A O 1
ATOM 874 N N . ASN A 1 110 ? 3.553 -5.265 -29.338 1.00 84.75 110 ASN A N 1
ATOM 875 C CA . ASN A 1 110 ? 2.915 -4.916 -30.609 1.00 84.75 110 ASN A CA 1
ATOM 876 C C . ASN A 1 110 ? 3.934 -4.477 -31.673 1.00 84.75 110 ASN A C 1
ATOM 878 O O . ASN A 1 110 ? 3.862 -4.930 -32.814 1.00 84.75 110 ASN A O 1
ATOM 882 N N . MET A 1 111 ? 4.922 -3.651 -31.311 1.00 88.94 111 MET A N 1
ATOM 883 C CA . MET A 1 111 ? 6.000 -3.263 -32.231 1.00 88.94 111 MET A CA 1
ATOM 884 C C . MET A 1 111 ? 6.797 -4.477 -32.718 1.00 88.94 111 MET A C 1
ATOM 886 O O . MET A 1 111 ? 7.086 -4.592 -33.910 1.00 88.94 111 MET A O 1
ATOM 890 N N . LYS A 1 112 ? 7.116 -5.414 -31.816 1.00 86.69 112 LYS A N 1
ATOM 891 C CA . LYS A 1 112 ? 7.815 -6.658 -32.164 1.00 86.69 112 LYS A CA 1
ATOM 892 C C . LYS A 1 112 ? 6.991 -7.522 -33.121 1.00 86.69 112 LYS A C 1
ATOM 894 O O . LYS A 1 112 ? 7.551 -8.066 -34.070 1.00 86.69 112 LYS A O 1
ATOM 899 N N . PHE A 1 113 ? 5.678 -7.614 -32.905 1.00 86.12 113 PHE A N 1
ATOM 900 C CA . PHE A 1 113 ? 4.765 -8.318 -33.806 1.00 86.12 113 PHE A CA 1
ATOM 901 C C . PHE A 1 113 ? 4.758 -7.704 -35.213 1.00 86.12 113 PHE A C 1
ATOM 903 O O . PHE A 1 113 ? 4.935 -8.429 -36.190 1.00 86.12 113 PHE A O 1
ATOM 910 N N . ILE A 1 114 ? 4.623 -6.375 -35.320 1.00 87.50 114 ILE A N 1
ATOM 911 C CA . ILE A 1 114 ? 4.639 -5.663 -36.609 1.00 87.50 114 ILE A CA 1
ATOM 912 C C . ILE A 1 114 ? 5.965 -5.901 -37.339 1.00 87.50 114 ILE A C 1
ATOM 914 O O . ILE A 1 114 ? 5.949 -6.295 -38.501 1.00 87.50 114 ILE A O 1
ATOM 918 N N . LYS A 1 115 ? 7.099 -5.733 -36.646 1.00 83.50 115 LYS A N 1
ATOM 919 C CA . LYS A 1 115 ? 8.438 -5.909 -37.227 1.00 83.50 115 LYS A CA 1
ATOM 920 C C . LYS A 1 115 ? 8.639 -7.316 -37.799 1.00 83.50 115 LYS A C 1
ATOM 922 O O . LYS A 1 115 ? 9.079 -7.459 -38.934 1.00 83.50 115 LYS A O 1
ATOM 927 N N . ASN A 1 116 ? 8.268 -8.344 -37.035 1.00 84.06 116 ASN A N 1
ATOM 928 C CA . ASN A 1 116 ? 8.401 -9.736 -37.465 1.00 84.06 116 ASN A CA 1
ATOM 929 C C . ASN A 1 116 ? 7.470 -10.079 -38.637 1.00 84.06 116 ASN A C 1
ATOM 931 O O . ASN A 1 116 ? 7.803 -10.941 -39.441 1.00 84.06 116 ASN A O 1
ATOM 935 N N . LYS A 1 117 ? 6.308 -9.420 -38.738 1.00 78.00 117 LYS A N 1
ATOM 936 C CA . LYS A 1 117 ? 5.388 -9.593 -39.865 1.00 78.00 117 LYS A CA 1
ATOM 937 C C . LYS A 1 117 ? 5.961 -8.993 -41.152 1.00 78.00 117 LYS A C 1
ATOM 939 O O . LYS A 1 117 ? 5.878 -9.635 -42.184 1.00 78.00 117 LYS A O 1
ATOM 944 N N . SER A 1 118 ? 6.574 -7.812 -41.079 1.00 69.56 118 SER A N 1
ATOM 945 C CA . SER A 1 118 ? 7.198 -7.149 -42.235 1.00 69.56 118 SER A CA 1
ATOM 946 C C . SER A 1 118 ? 8.512 -7.780 -42.714 1.00 69.56 118 SER A C 1
ATOM 948 O O . SER A 1 118 ? 8.912 -7.523 -43.837 1.00 69.56 118 SER A O 1
ATOM 950 N N . GLU A 1 119 ? 9.203 -8.561 -41.877 1.00 61.69 119 GLU A N 1
ATOM 951 C CA . GLU A 1 119 ? 10.436 -9.288 -42.248 1.00 61.69 119 GLU A CA 1
ATOM 952 C C . GLU A 1 119 ? 10.152 -10.683 -42.851 1.00 61.69 119 GLU A C 1
ATOM 954 O O . GLU A 1 119 ? 11.081 -11.359 -43.290 1.00 61.69 119 GLU A O 1
ATOM 959 N N . ALA A 1 120 ? 8.891 -11.133 -42.832 1.00 57.56 120 ALA A N 1
ATOM 960 C CA . ALA A 1 120 ? 8.451 -12.432 -43.349 1.00 57.56 120 ALA A CA 1
ATOM 961 C C . ALA A 1 120 ? 7.814 -12.363 -44.755 1.00 57.56 120 ALA A C 1
ATOM 963 O O . ALA A 1 120 ? 7.525 -13.418 -45.322 1.00 57.56 120 ALA A O 1
ATOM 964 N N . ASP A 1 121 ? 7.616 -11.151 -45.285 1.00 48.41 121 ASP A N 1
ATOM 965 C CA . ASP A 1 121 ? 7.182 -10.840 -46.657 1.00 48.41 121 ASP A CA 1
ATOM 966 C C . ASP A 1 121 ? 8.390 -10.385 -47.502 1.00 48.41 121 ASP A C 1
ATOM 968 O O . ASP A 1 121 ? 8.426 -10.709 -48.713 1.00 48.41 121 ASP A O 1
#

Secondary structure (DSSP, 8-state):
-HHHHHHHHHHHTTTHHHHHHHHHHHH-TTSS--HHHHHHHHHHHHT--HHHHHHHHHHHHT-HHHHHTTTSTTHHHHS-TTT-HHHHHHHHHHHHHHHHHHHHHHHHHHHHHHHHHHT--

Foldseek 3Di:
DVVVVVVCVVPVCVVVVLCVLVLVCLLQVQPDDDLQVSLVSCCPVPVDDSVLSSVLSVVCNPPVVLVVCRPPPCSLVVDDCVSRVSSNSSSVVSVVVVVVVVVVVVVVVVVVVVVVVVVVD

Radius of gyration: 18.78 Å; chains: 1; bounding box: 46×24×59 Å

Sequence (121 aa):
MLTRLRHEFDTRFSDFNKIEATAQFVSYPYMPLDAESLSQTIEQPFSESRPETELEIVTLQNDLCLKSVAGKENFWCLVSKQKYPILVNVASKISALLGSTYLCESTFSNMKFIKNKSEAD

pLDDT: mean 90.26, std 9.59, range [48.41, 98.62]